Protein AF-A0A645DZC7-F1 (afdb_monomer_lite)

Structure (mmCIF, N/CA/C/O backbone):
data_AF-A0A645DZC7-F1
#
_entry.id   AF-A0A645DZC7-F1
#
loop_
_atom_site.group_PDB
_atom_site.id
_atom_site.type_symbol
_atom_site.label_atom_id
_atom_site.label_alt_id
_atom_site.label_comp_id
_atom_site.label_asym_id
_atom_site.label_entity_id
_atom_site.label_seq_id
_atom_site.pdbx_PDB_ins_code
_atom_site.Cartn_x
_atom_site.Cartn_y
_atom_site.Cartn_z
_atom_site.occupancy
_atom_site.B_iso_or_equiv
_atom_site.auth_seq_id
_atom_site.auth_comp_id
_atom_site.auth_asym_id
_atom_site.auth_atom_id
_atom_site.pdbx_PDB_model_num
ATOM 1 N N . MET A 1 1 ? -2.690 -11.232 2.758 1.00 72.25 1 MET A N 1
ATOM 2 C CA . MET A 1 1 ? -1.817 -11.234 3.956 1.00 72.25 1 MET A CA 1
ATOM 3 C C . MET A 1 1 ? -1.797 -12.656 4.519 1.00 72.25 1 MET A C 1
ATOM 5 O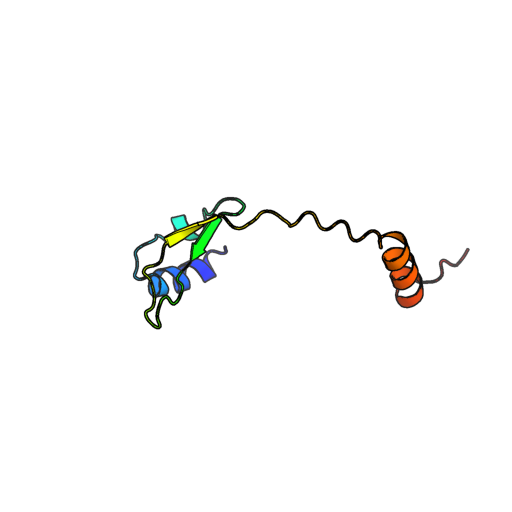 O . MET A 1 1 ? -2.756 -13.375 4.259 1.00 72.25 1 MET A O 1
ATOM 9 N N . GLY A 1 2 ? -0.728 -13.112 5.183 1.00 80.62 2 GLY A N 1
ATOM 10 C CA . GLY A 1 2 ? -0.675 -14.467 5.754 1.00 80.62 2 GLY A CA 1
ATOM 11 C C . GLY A 1 2 ? -1.302 -14.556 7.152 1.00 80.62 2 GLY A C 1
ATOM 12 O O . GLY A 1 2 ? -1.432 -13.545 7.837 1.00 80.62 2 GLY A O 1
ATOM 13 N N . ALA A 1 3 ? -1.649 -15.768 7.606 1.00 80.50 3 ALA A N 1
ATOM 14 C CA . ALA A 1 3 ? -2.246 -15.985 8.932 1.00 80.50 3 ALA A CA 1
ATOM 15 C C . ALA A 1 3 ? -1.322 -15.557 10.093 1.00 80.50 3 ALA A C 1
ATOM 17 O O . ALA A 1 3 ? -1.795 -15.014 11.087 1.00 80.50 3 ALA A O 1
ATOM 18 N N . GLY A 1 4 ? -0.005 -15.760 9.951 1.00 85.19 4 GLY A N 1
ATOM 19 C CA . GLY A 1 4 ? 0.979 -15.341 10.957 1.00 85.19 4 GLY A CA 1
ATOM 20 C C . GLY A 1 4 ? 1.082 -13.821 11.107 1.00 85.19 4 GLY A C 1
ATOM 21 O O . GLY A 1 4 ? 1.188 -13.323 12.224 1.00 85.19 4 GLY A O 1
ATOM 22 N N . ASP A 1 5 ? 0.977 -13.081 10.000 1.00 84.56 5 ASP A N 1
ATOM 23 C CA . ASP A 1 5 ? 1.007 -11.615 10.021 1.00 84.56 5 ASP A CA 1
ATOM 24 C C . ASP A 1 5 ? -0.263 -11.051 10.682 1.00 84.56 5 ASP A C 1
ATOM 26 O O . ASP A 1 5 ? -0.200 -10.105 11.467 1.00 84.56 5 ASP A O 1
ATOM 30 N N . ALA A 1 6 ? -1.422 -11.663 10.407 1.00 84.44 6 ALA A N 1
ATOM 31 C CA . ALA A 1 6 ? -2.716 -11.210 10.912 1.00 84.44 6 ALA A CA 1
ATOM 32 C C . ALA A 1 6 ? -2.801 -11.213 12.450 1.00 84.44 6 ALA A C 1
ATOM 34 O O . ALA A 1 6 ? -3.400 -10.308 13.025 1.00 84.44 6 ALA A O 1
ATOM 35 N N . GLU A 1 7 ? -2.165 -12.175 13.130 1.00 83.88 7 GLU A N 1
ATOM 36 C CA . GLU A 1 7 ? -2.094 -12.219 14.601 1.00 83.88 7 GLU A CA 1
ATOM 37 C C . GLU A 1 7 ? -1.429 -10.970 15.189 1.00 83.88 7 GLU A C 1
ATOM 39 O O . GLU A 1 7 ? -1.880 -10.420 16.196 1.00 83.88 7 GLU A O 1
ATOM 44 N N . TYR A 1 8 ? -0.343 -10.524 14.559 1.00 84.69 8 TYR A N 1
ATOM 45 C CA . TYR A 1 8 ? 0.416 -9.370 15.018 1.00 84.69 8 TYR A CA 1
ATOM 46 C C . TYR A 1 8 ? -0.374 -8.080 14.780 1.00 84.69 8 TYR A C 1
ATOM 48 O O . TYR A 1 8 ? -0.538 -7.256 15.680 1.00 84.69 8 TYR A O 1
ATOM 56 N N . PHE A 1 9 ? -0.951 -7.951 13.584 1.00 84.00 9 PHE A N 1
ATOM 57 C CA . PHE A 1 9 ? -1.741 -6.784 13.202 1.00 84.00 9 PHE A CA 1
ATOM 58 C C . PHE A 1 9 ? -3.061 -6.657 13.965 1.00 84.00 9 PHE A C 1
ATOM 60 O O . PHE A 1 9 ? -3.491 -5.537 14.231 1.00 84.00 9 PHE A O 1
ATOM 67 N N . TYR A 1 10 ? -3.673 -7.771 14.373 1.00 84.69 10 TYR A N 1
ATOM 68 C CA . TYR A 1 10 ? -4.871 -7.767 15.216 1.00 84.69 10 TYR A CA 1
ATOM 69 C C . TYR A 1 10 ? -4.669 -6.926 16.489 1.00 84.69 10 TYR A C 1
ATOM 71 O O . TYR A 1 10 ? -5.498 -6.074 16.819 1.00 84.69 10 TYR A O 1
ATOM 79 N N . LYS A 1 11 ? -3.522 -7.101 17.161 1.00 84.44 11 LYS A N 1
ATOM 80 C CA . LYS A 1 11 ? -3.171 -6.350 18.377 1.00 84.44 11 LYS A CA 1
ATOM 81 C C . LYS A 1 11 ? -2.839 -4.888 18.073 1.00 84.44 11 LYS A C 1
ATOM 83 O O . LYS A 1 11 ? -3.343 -3.990 18.740 1.00 84.44 11 LYS A O 1
ATOM 88 N N . GLU A 1 12 ? -2.043 -4.638 17.035 1.00 84.44 12 GLU A N 1
ATOM 89 C CA . GLU A 1 12 ? -1.627 -3.282 16.633 1.00 84.44 12 GLU A CA 1
ATOM 90 C C . GLU A 1 12 ? -2.797 -2.394 16.171 1.00 84.44 12 GLU A C 1
ATOM 92 O O . GLU A 1 12 ? -2.806 -1.172 16.372 1.00 84.44 12 GLU A O 1
ATOM 97 N N . PHE A 1 13 ? -3.829 -3.003 15.584 1.00 84.62 13 PHE A N 1
ATOM 98 C CA . PHE A 1 13 ? -5.052 -2.314 15.180 1.00 84.62 13 PHE A CA 1
ATOM 99 C C . PHE A 1 13 ? -6.097 -2.197 16.295 1.00 84.62 13 PHE A C 1
ATOM 101 O O . PHE A 1 13 ? -7.225 -1.773 16.030 1.00 84.62 13 PHE A O 1
ATOM 108 N N . GLY A 1 14 ? -5.713 -2.498 17.540 1.00 80.62 14 GLY A N 1
ATOM 109 C CA . GLY A 1 14 ? -6.559 -2.327 18.717 1.00 80.62 14 GLY A CA 1
ATOM 110 C C . GLY A 1 14 ? -7.808 -3.197 18.672 1.00 80.62 14 GLY A C 1
ATOM 111 O O . GLY A 1 14 ? -8.865 -2.740 19.092 1.00 80.62 14 GLY A O 1
ATOM 112 N N . GLU A 1 15 ? -7.700 -4.400 18.095 1.00 81.62 15 GLU A N 1
ATOM 113 C CA . GLU A 1 15 ? -8.783 -5.395 18.029 1.00 81.62 15 GLU A CA 1
ATOM 114 C C . GLU A 1 15 ? -10.022 -4.943 17.231 1.00 81.62 15 GLU A C 1
ATOM 116 O O . GLU A 1 15 ? -11.069 -5.582 17.265 1.00 81.62 15 GLU A O 1
ATOM 121 N N . LYS A 1 16 ? -9.913 -3.847 16.464 1.00 86.12 16 LYS A N 1
ATOM 122 C CA . LYS A 1 16 ? -11.008 -3.313 15.636 1.00 86.12 16 LYS A CA 1
ATOM 123 C C . LYS A 1 16 ? -11.360 -4.214 14.445 1.00 86.12 16 LYS A C 1
ATOM 125 O O . LYS A 1 16 ? -12.486 -4.163 13.958 1.00 86.12 16 LYS A O 1
ATOM 130 N N . TYR A 1 17 ? -10.390 -4.981 13.955 1.00 87.50 17 TYR A N 1
ATOM 131 C CA . TYR A 1 17 ? -10.526 -5.884 12.813 1.00 87.50 17 TYR A CA 1
ATOM 132 C C . TYR A 1 17 ? -10.187 -7.296 13.256 1.00 87.50 17 TYR A C 1
ATOM 134 O O . TYR A 1 17 ? -9.212 -7.475 13.984 1.00 87.50 17 TYR A O 1
ATOM 142 N N . SER A 1 18 ? -10.961 -8.283 12.809 1.00 89.50 18 SER A N 1
ATOM 143 C CA . SER A 1 18 ? -10.666 -9.693 13.061 1.00 89.50 18 SER A CA 1
ATOM 144 C C . SER A 1 18 ? -9.467 -10.166 12.232 1.00 89.50 18 SER A C 1
ATOM 146 O O . SER A 1 18 ? -9.047 -9.517 11.269 1.00 89.50 18 SER A O 1
ATOM 148 N N . LYS A 1 19 ? -8.895 -11.320 12.589 1.00 87.25 19 LYS A N 1
ATOM 149 C CA . LYS A 1 19 ? -7.826 -11.934 11.782 1.00 87.25 19 LYS A CA 1
ATOM 150 C C . LYS A 1 19 ? -8.359 -12.310 10.404 1.00 87.25 19 LYS A C 1
ATOM 152 O O . LYS A 1 19 ? -7.656 -12.154 9.411 1.00 87.25 19 LYS A O 1
ATOM 157 N N . GLU A 1 20 ? -9.610 -12.751 10.355 1.00 88.19 20 GLU A N 1
ATOM 158 C CA . GLU A 1 20 ? -10.339 -13.081 9.142 1.00 88.19 20 GLU A CA 1
ATOM 159 C C . GLU A 1 20 ? -10.423 -11.866 8.214 1.00 88.19 20 GLU A C 1
ATOM 161 O O . GLU A 1 20 ? -10.030 -11.989 7.057 1.00 88.19 20 GLU A O 1
ATOM 166 N N . ASP A 1 21 ? -10.793 -10.686 8.730 1.00 88.06 21 ASP A N 1
ATOM 167 C CA . ASP A 1 21 ? -10.859 -9.441 7.942 1.00 88.06 21 ASP A CA 1
ATOM 168 C C . ASP A 1 21 ? -9.504 -9.073 7.314 1.00 88.06 21 ASP A C 1
ATOM 170 O O . ASP A 1 21 ? -9.434 -8.599 6.179 1.00 88.06 21 ASP A O 1
ATOM 174 N N . LEU A 1 22 ? -8.407 -9.292 8.048 1.00 87.94 22 LEU A N 1
ATOM 175 C CA . LEU A 1 22 ? -7.047 -8.986 7.587 1.00 87.94 22 LEU A CA 1
ATOM 176 C C . LEU A 1 22 ? -6.551 -9.976 6.523 1.00 87.94 22 LEU A C 1
ATOM 178 O O . LEU A 1 22 ? -5.760 -9.615 5.644 1.00 87.94 22 LEU A O 1
ATOM 182 N N . VAL A 1 23 ? -7.005 -11.227 6.592 1.00 90.19 23 VAL A N 1
ATOM 183 C CA . VAL A 1 23 ? -6.666 -12.272 5.619 1.00 90.19 23 VAL A CA 1
ATOM 184 C C . VAL A 1 23 ? -7.543 -12.169 4.368 1.00 90.19 23 VAL A C 1
ATOM 186 O O . VAL A 1 23 ? -7.050 -12.444 3.273 1.00 90.19 23 VAL A O 1
ATOM 189 N N . SER A 1 24 ? -8.797 -11.726 4.500 1.00 91.19 24 SER A N 1
ATOM 190 C CA . SER A 1 24 ? -9.788 -11.672 3.419 1.00 91.19 24 SER A CA 1
ATOM 191 C C . SER A 1 24 ? -9.768 -10.389 2.580 1.00 91.19 24 SER A C 1
ATOM 193 O O . SER A 1 24 ? -10.712 -10.150 1.829 1.00 91.19 24 SER A O 1
ATOM 195 N N . LEU A 1 25 ? -8.736 -9.546 2.702 1.00 91.19 25 LEU A N 1
ATOM 196 C CA . LEU A 1 25 ? -8.612 -8.326 1.897 1.00 91.19 25 LEU A CA 1
ATOM 197 C C . LEU A 1 25 ? -8.561 -8.654 0.400 1.00 91.19 25 LEU A C 1
ATOM 199 O O . LEU A 1 25 ? -7.709 -9.426 -0.050 1.00 91.19 25 LEU A O 1
ATOM 203 N N . ASP A 1 26 ? -9.448 -8.021 -0.366 1.00 91.00 26 ASP A N 1
ATOM 204 C CA . ASP A 1 26 ? -9.503 -8.186 -1.815 1.00 91.00 26 ASP A CA 1
ATOM 205 C C . ASP A 1 26 ? -8.417 -7.348 -2.517 1.00 91.00 26 ASP A C 1
ATOM 207 O O . ASP A 1 26 ? -7.654 -6.580 -1.917 1.00 91.00 26 ASP A O 1
ATOM 211 N N . ARG A 1 27 ? -8.324 -7.487 -3.838 1.00 88.50 27 ARG A N 1
ATOM 212 C CA . ARG A 1 27 ? -7.375 -6.771 -4.678 1.00 88.50 27 ARG A CA 1
ATOM 213 C C . ARG A 1 27 ? -7.495 -5.264 -4.463 1.00 88.50 27 ARG A C 1
ATOM 215 O O . ARG A 1 27 ? -8.574 -4.686 -4.546 1.00 88.50 27 ARG A O 1
ATOM 222 N N . TYR A 1 28 ? -6.344 -4.633 -4.248 1.00 90.94 28 TYR A N 1
ATOM 223 C CA . TYR A 1 28 ? -6.213 -3.201 -3.974 1.00 90.94 28 TYR A CA 1
ATOM 224 C C . TYR A 1 28 ? -6.825 -2.736 -2.649 1.00 90.94 28 TYR A C 1
ATOM 226 O O . TYR A 1 28 ? -6.764 -1.546 -2.372 1.00 90.94 28 TYR A O 1
ATOM 234 N N . GLN A 1 29 ? -7.357 -3.615 -1.800 1.00 93.38 29 GLN A N 1
ATOM 235 C CA . GLN A 1 29 ? -7.787 -3.225 -0.460 1.00 93.38 29 GLN A CA 1
ATOM 236 C C . GLN A 1 29 ? -6.624 -3.283 0.527 1.00 93.38 29 GLN A C 1
ATOM 238 O O . GLN A 1 29 ? -5.780 -4.179 0.487 1.00 93.38 29 GLN A O 1
ATOM 243 N N . VAL A 1 30 ? -6.592 -2.313 1.435 1.00 92.56 30 VAL A N 1
ATOM 244 C CA . VAL A 1 30 ? -5.649 -2.254 2.553 1.00 92.56 30 VAL A CA 1
ATOM 245 C C . VAL A 1 30 ? -6.365 -1.779 3.812 1.00 92.56 30 VAL A C 1
ATOM 247 O O . VAL A 1 30 ? -7.279 -0.960 3.740 1.00 92.56 30 VAL A O 1
ATOM 250 N N . ILE A 1 31 ? -5.907 -2.240 4.973 1.00 92.69 31 ILE A N 1
ATOM 251 C CA . ILE A 1 31 ? -6.177 -1.590 6.259 1.00 92.69 31 ILE A CA 1
ATOM 252 C C . ILE A 1 31 ? -4.936 -0.787 6.622 1.00 92.69 31 ILE A C 1
ATOM 254 O O . ILE A 1 31 ? -3.825 -1.314 6.581 1.00 92.69 31 ILE A O 1
ATOM 258 N N . ASN A 1 32 ? -5.110 0.491 6.946 1.00 91.88 32 ASN A N 1
ATOM 259 C CA . ASN A 1 32 ? -3.995 1.376 7.249 1.00 91.88 32 ASN A CA 1
ATOM 260 C C . ASN A 1 32 ? -4.253 2.227 8.486 1.00 91.88 32 ASN A C 1
ATOM 262 O O . ASN A 1 32 ? -5.391 2.526 8.841 1.00 91.88 32 ASN A O 1
ATOM 266 N N . LYS A 1 33 ? -3.154 2.642 9.114 1.00 91.50 33 LYS A N 1
ATOM 267 C CA . LYS A 1 33 ? -3.121 3.575 10.236 1.00 91.50 33 LYS A CA 1
ATOM 268 C C . LYS A 1 33 ? -2.011 4.573 9.950 1.00 91.50 33 LYS A C 1
ATOM 270 O O . LYS A 1 33 ? -0.852 4.192 9.824 1.00 91.50 33 LYS A O 1
ATOM 275 N N . ILE A 1 34 ? -2.370 5.840 9.795 1.00 94.31 34 ILE A N 1
ATOM 276 C CA . ILE A 1 34 ? -1.425 6.903 9.431 1.00 94.31 34 ILE A CA 1
ATOM 277 C C . ILE A 1 34 ? -1.351 7.966 10.519 1.00 94.31 34 ILE A C 1
ATOM 279 O O . ILE A 1 34 ? -2.288 8.134 11.304 1.00 94.31 34 ILE A O 1
ATOM 283 N N . THR A 1 35 ? -0.253 8.707 10.545 1.00 97.12 35 THR A N 1
ATOM 284 C CA . THR A 1 35 ? -0.101 9.872 11.416 1.00 97.12 35 THR A CA 1
ATOM 285 C C . THR A 1 35 ? -0.673 11.105 10.725 1.00 97.12 35 THR A C 1
ATOM 287 O O . THR A 1 35 ? -0.247 11.456 9.628 1.00 97.12 35 THR A O 1
ATOM 290 N N . ILE A 1 36 ? -1.624 11.773 11.376 1.00 95.50 36 ILE A N 1
ATOM 291 C CA . ILE A 1 36 ? -2.245 13.020 10.921 1.00 95.50 36 ILE A CA 1
ATOM 292 C C . ILE A 1 36 ? -1.994 14.060 12.007 1.00 95.50 36 ILE A C 1
ATOM 294 O O . ILE A 1 36 ? -2.365 13.848 13.158 1.00 95.50 36 ILE A O 1
ATOM 298 N N . ASN A 1 37 ? -1.345 15.174 11.662 1.00 96.38 37 ASN A N 1
ATOM 299 C CA . ASN A 1 37 ? -1.002 16.237 12.618 1.00 96.38 37 ASN A CA 1
ATOM 300 C C . ASN A 1 37 ? -0.269 15.711 13.867 1.00 96.38 37 ASN A C 1
ATOM 302 O O . ASN A 1 37 ? -0.599 16.069 14.993 1.00 96.38 37 ASN A O 1
ATOM 306 N N . ASN A 1 38 ? 0.713 14.828 13.661 1.00 94.06 38 ASN A N 1
ATOM 307 C CA . ASN A 1 38 ? 1.496 14.185 14.723 1.00 94.06 38 ASN A CA 1
ATOM 308 C C . ASN A 1 38 ? 0.690 13.291 15.691 1.00 94.06 38 ASN A C 1
ATOM 310 O O . ASN A 1 38 ? 1.219 12.849 16.708 1.00 94.06 38 ASN A O 1
ATOM 314 N N . VAL A 1 39 ? -0.570 12.989 15.365 1.00 95.44 39 VAL A N 1
ATOM 315 C CA . VAL A 1 39 ? -1.432 12.065 16.106 1.00 95.44 39 VAL A CA 1
ATOM 316 C C . VAL A 1 39 ? -1.703 10.842 15.240 1.00 95.44 39 VAL A C 1
ATOM 318 O O . VAL A 1 39 ? -2.011 10.948 14.053 1.00 95.44 39 VAL A O 1
ATOM 321 N N . MET A 1 40 ? -1.578 9.656 15.826 1.00 93.56 40 MET A N 1
ATOM 322 C CA . MET A 1 40 ? -1.874 8.416 15.120 1.00 93.56 40 MET A CA 1
ATOM 323 C C . MET A 1 40 ? -3.392 8.277 14.931 1.00 93.56 40 MET A C 1
ATOM 325 O O . MET A 1 40 ? -4.153 8.366 15.892 1.00 93.56 40 MET A O 1
ATOM 329 N N . SER A 1 41 ? -3.841 8.064 13.695 1.00 93.81 41 SER A N 1
ATOM 330 C CA . SER A 1 41 ? -5.256 7.817 13.394 1.00 93.81 41 SER A CA 1
ATOM 331 C C . SER A 1 41 ? -5.734 6.473 13.953 1.00 93.81 41 SER A C 1
ATOM 333 O O . SER A 1 41 ? -4.940 5.603 14.314 1.00 93.81 41 SER A O 1
ATOM 335 N N . HIS A 1 42 ? -7.052 6.282 14.002 1.00 92.00 42 HIS A N 1
ATOM 336 C CA . HIS A 1 42 ? -7.622 4.943 14.140 1.00 92.00 42 HIS A CA 1
ATOM 337 C C . HIS A 1 42 ? -7.435 4.186 12.825 1.00 92.00 42 HIS 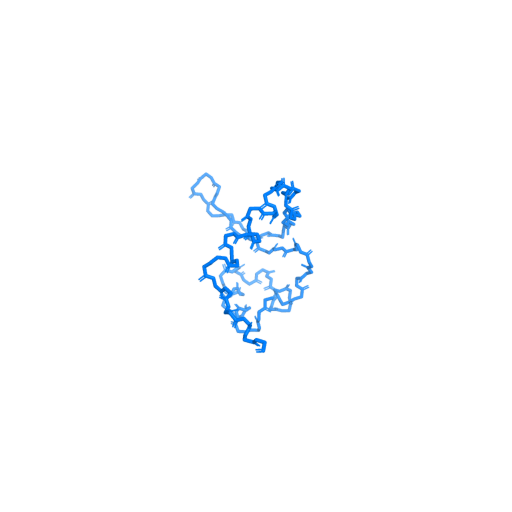A C 1
ATOM 339 O O . HIS A 1 42 ? -7.541 4.816 11.775 1.00 92.00 42 HIS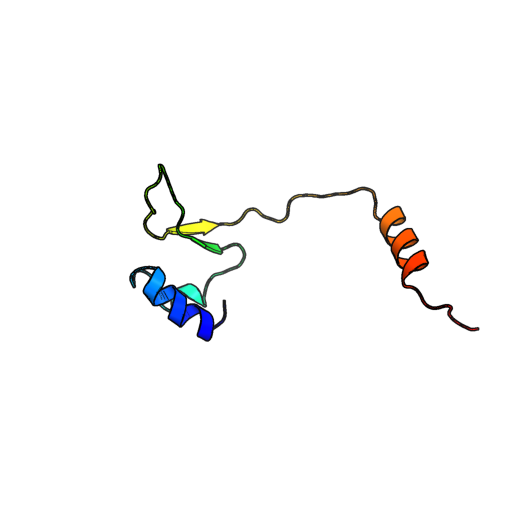 A O 1
ATOM 345 N N . PRO A 1 43 ? -7.216 2.863 12.843 1.00 93.06 43 PRO A N 1
ATOM 346 C CA . PRO A 1 43 ? -7.093 2.104 11.611 1.00 93.06 43 PRO A CA 1
ATOM 347 C C . PRO A 1 43 ? -8.389 2.161 10.789 1.00 93.06 43 PRO A C 1
ATOM 349 O O . PRO A 1 43 ? -9.498 2.137 11.344 1.00 93.06 43 PRO A O 1
ATOM 352 N N . PHE A 1 44 ? -8.240 2.271 9.471 1.00 92.56 44 PHE A N 1
ATOM 353 C CA . PHE A 1 44 ? -9.334 2.428 8.513 1.00 92.56 44 PHE A CA 1
ATOM 354 C C . PHE A 1 44 ? -9.075 1.626 7.229 1.00 92.56 44 PHE A C 1
ATOM 356 O O . PHE A 1 44 ? -7.912 1.404 6.870 1.00 92.56 44 PHE A O 1
ATOM 363 N N . PRO A 1 45 ? -10.136 1.195 6.521 1.00 93.19 45 PRO A N 1
ATOM 364 C CA . PRO A 1 45 ? -9.995 0.544 5.232 1.00 93.19 45 PRO A CA 1
ATOM 365 C C . PRO A 1 45 ? -9.762 1.588 4.140 1.00 93.19 45 PRO A C 1
ATOM 367 O O . PRO A 1 45 ? -10.325 2.684 4.169 1.00 93.19 45 PRO A O 1
ATOM 370 N N . ALA A 1 46 ? -8.954 1.239 3.152 1.00 94.50 46 ALA A N 1
ATOM 371 C CA . ALA A 1 46 ? -8.700 2.074 1.992 1.00 94.50 46 ALA A CA 1
ATOM 372 C C . ALA A 1 46 ? -8.467 1.220 0.746 1.00 94.50 46 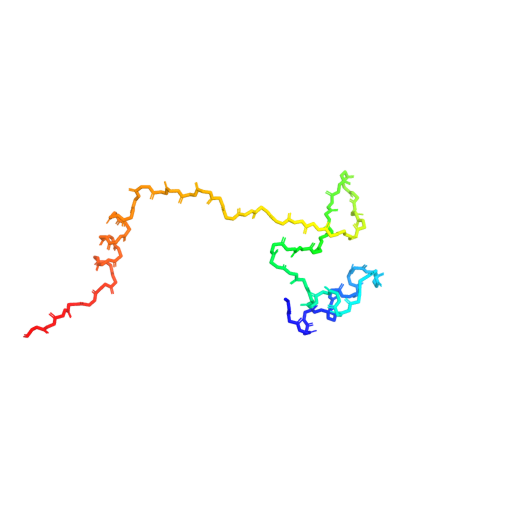ALA A C 1
ATOM 374 O O . ALA A 1 46 ? -8.170 0.027 0.830 1.00 94.50 46 ALA A O 1
ATOM 375 N N . TYR A 1 47 ? -8.570 1.867 -0.412 1.00 94.88 47 TYR A N 1
ATOM 376 C CA . TYR A 1 47 ? -8.160 1.297 -1.686 1.00 94.88 47 TYR A CA 1
ATOM 377 C C . TYR A 1 47 ? -6.826 1.896 -2.116 1.00 94.88 47 TYR A C 1
ATOM 379 O O . TYR A 1 47 ? -6.599 3.102 -1.988 1.00 94.88 47 TYR A O 1
ATOM 387 N N . THR A 1 48 ? -5.938 1.056 -2.631 1.00 93.00 48 THR A N 1
ATOM 388 C CA . THR A 1 48 ? -4.697 1.491 -3.255 1.00 93.00 48 THR A CA 1
ATOM 389 C C . THR A 1 48 ? -4.964 1.959 -4.673 1.00 93.00 48 THR A C 1
ATOM 391 O O . THR A 1 48 ? -5.922 1.551 -5.334 1.00 93.00 48 THR A O 1
ATOM 394 N N . LEU A 1 49 ? -4.098 2.850 -5.147 1.00 89.50 49 LEU A N 1
ATOM 395 C CA . LEU A 1 49 ? -4.132 3.260 -6.538 1.00 89.50 49 LEU A CA 1
ATOM 396 C C . LEU A 1 49 ? -3.816 2.050 -7.431 1.00 89.50 49 LEU A C 1
ATOM 398 O O . LEU A 1 49 ? -2.948 1.240 -7.083 1.00 89.50 49 LEU A O 1
ATOM 402 N N . PRO A 1 50 ? -4.479 1.928 -8.593 1.00 81.81 50 PRO A N 1
ATOM 403 C CA . PRO A 1 50 ? -4.086 0.938 -9.582 1.00 81.81 50 PRO A CA 1
ATOM 404 C C . PRO A 1 50 ? -2.641 1.194 -10.022 1.00 81.81 50 PRO A C 1
ATOM 406 O O . PRO A 1 50 ? -2.100 2.289 -9.843 1.00 81.81 50 PRO A O 1
ATOM 409 N N . LEU A 1 51 ? -2.016 0.183 -10.633 1.00 80.56 51 LEU A N 1
ATOM 410 C CA . LEU A 1 51 ? -0.714 0.358 -11.274 1.00 80.56 51 LEU A CA 1
ATOM 411 C C . LEU A 1 51 ? -0.763 1.603 -12.159 1.00 80.56 51 LEU A C 1
ATOM 413 O O . LEU A 1 51 ? -1.622 1.709 -13.038 1.00 80.56 51 LEU A O 1
ATOM 417 N N . ALA A 1 52 ? 0.148 2.544 -11.905 1.00 80.31 52 ALA A N 1
ATOM 418 C CA . ALA A 1 52 ? 0.249 3.736 -12.725 1.00 80.31 52 ALA A CA 1
ATOM 419 C C . ALA A 1 52 ? 0.411 3.304 -14.186 1.00 80.31 52 ALA A C 1
ATOM 421 O O . ALA A 1 52 ? 1.134 2.342 -14.470 1.00 80.31 52 ALA A O 1
ATOM 422 N N . GLN A 1 53 ? -0.240 4.012 -15.112 1.00 74.06 53 GLN A N 1
ATOM 423 C CA . GLN A 1 53 ? 0.000 3.819 -16.540 1.00 74.06 53 GLN A CA 1
ATOM 424 C C . GLN A 1 53 ? 1.417 4.299 -16.870 1.00 74.06 53 GLN A C 1
ATOM 426 O O . GLN A 1 53 ? 1.646 5.421 -17.303 1.00 74.06 53 GLN A O 1
ATOM 431 N N . SER A 1 54 ? 2.398 3.449 -16.585 1.00 66.12 54 SER A N 1
ATOM 432 C CA . SER A 1 54 ? 3.804 3.692 -16.856 1.00 66.12 54 SER A CA 1
ATOM 433 C C . SER A 1 5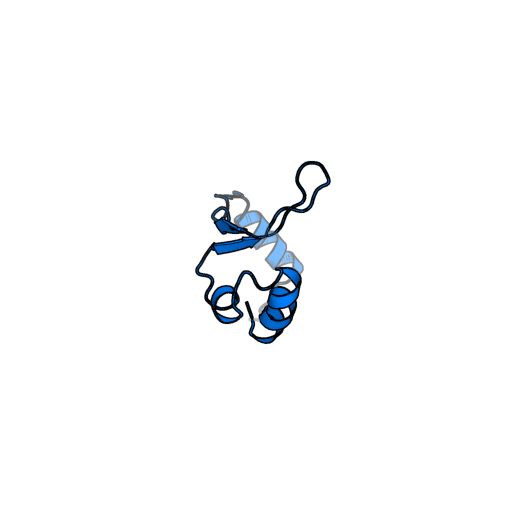4 ? 4.152 2.997 -18.160 1.00 66.12 54 SER A C 1
ATOM 435 O O . SER A 1 54 ? 4.593 1.848 -18.179 1.00 66.12 54 SER A O 1
ATOM 437 N N . SER A 1 55 ? 3.944 3.692 -19.278 1.00 70.69 55 SER A N 1
ATOM 438 C CA . SER A 1 55 ? 4.632 3.340 -20.515 1.00 70.69 55 SER A CA 1
ATOM 439 C C . SER A 1 55 ? 5.984 4.043 -20.506 1.00 70.69 55 SER A C 1
ATOM 441 O O . SER A 1 55 ? 6.151 5.126 -21.069 1.00 70.69 55 SER A O 1
ATOM 443 N N . ASN A 1 56 ? 6.986 3.444 -19.863 1.00 70.25 56 ASN A N 1
ATOM 444 C CA . ASN A 1 56 ? 8.339 3.789 -20.262 1.00 70.25 56 ASN A CA 1
ATOM 445 C C . ASN A 1 56 ? 8.499 3.226 -21.684 1.00 70.25 56 ASN A C 1
ATOM 447 O O . ASN A 1 56 ? 8.454 2.019 -21.899 1.00 70.25 56 ASN A O 1
ATOM 451 N N . LEU A 1 57 ? 8.622 4.083 -22.699 1.00 78.00 57 LEU A N 1
ATOM 452 C CA . LEU A 1 57 ? 8.832 3.674 -24.101 1.00 78.00 57 LEU A CA 1
ATOM 453 C C . LEU A 1 57 ? 10.230 3.039 -24.310 1.00 78.00 57 LEU A C 1
ATOM 455 O O . LEU A 1 57 ? 10.821 3.102 -25.379 1.00 78.00 57 LEU A O 1
ATOM 459 N N . ASN A 1 58 ? 10.784 2.434 -23.258 1.00 87.19 58 ASN A N 1
ATOM 460 C CA . ASN A 1 58 ? 12.149 1.957 -23.128 1.00 87.19 58 ASN A CA 1
ATOM 461 C C . ASN A 1 58 ? 12.244 0.435 -23.250 1.00 87.19 58 ASN A C 1
ATOM 463 O O . ASN A 1 58 ? 13.306 -0.116 -22.962 1.00 87.19 58 ASN A O 1
ATOM 467 N N . ARG A 1 59 ? 11.172 -0.255 -23.664 1.00 87.56 59 ARG A N 1
ATOM 468 C CA . ARG A 1 59 ? 11.143 -1.720 -23.800 1.00 87.56 59 ARG A CA 1
ATOM 469 C C . ARG A 1 59 ? 12.364 -2.246 -24.556 1.00 87.56 59 ARG A C 1
ATOM 471 O O . ARG A 1 59 ? 13.045 -3.139 -24.057 1.00 87.56 59 ARG A O 1
ATOM 478 N N . ASP A 1 60 ? 12.689 -1.650 -25.701 1.00 92.31 60 ASP A N 1
ATOM 479 C CA . ASP A 1 60 ? 13.816 -2.091 -26.532 1.00 92.31 60 ASP A CA 1
ATOM 480 C C . ASP A 1 60 ? 15.167 -1.845 -25.855 1.00 92.31 60 A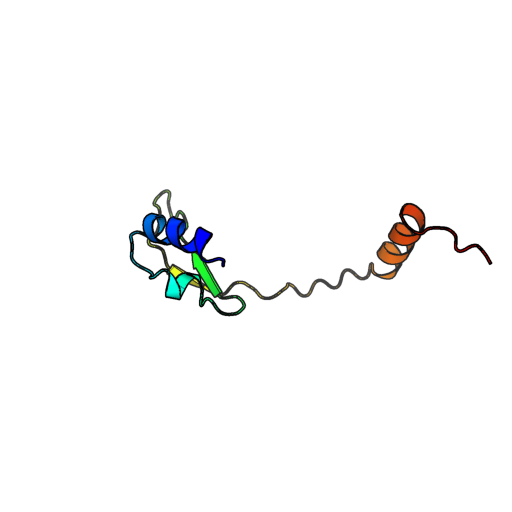SP A C 1
ATOM 482 O O . ASP A 1 60 ? 16.049 -2.705 -25.883 1.00 92.31 60 ASP A O 1
ATOM 486 N N . LYS A 1 61 ? 15.312 -0.710 -25.158 1.00 92.25 61 LYS A N 1
ATOM 487 C CA . LYS A 1 61 ? 16.504 -0.410 -24.353 1.00 92.25 61 LYS A CA 1
ATOM 488 C C . LYS A 1 61 ? 16.675 -1.422 -23.220 1.00 92.25 61 LYS A C 1
ATOM 490 O O . LYS A 1 61 ? 17.778 -1.925 -23.027 1.00 92.25 61 LYS A O 1
ATOM 495 N N . VAL A 1 62 ? 15.602 -1.735 -22.491 1.00 91.19 62 VAL A N 1
ATOM 496 C CA . VAL A 1 62 ? 15.616 -2.700 -21.380 1.00 91.19 62 VAL A CA 1
ATOM 497 C C . VAL A 1 62 ? 15.980 -4.094 -21.886 1.00 91.19 62 VAL A C 1
ATOM 499 O O . VAL A 1 62 ? 16.861 -4.736 -21.317 1.00 91.19 62 VAL A O 1
ATOM 502 N N . LEU A 1 63 ? 15.363 -4.543 -22.983 1.00 91.38 63 LEU A N 1
ATOM 503 C CA . LEU A 1 63 ? 15.660 -5.841 -23.591 1.00 91.38 63 LEU A CA 1
ATOM 504 C C . LEU A 1 63 ? 17.115 -5.936 -24.055 1.00 91.38 63 LEU A C 1
ATOM 506 O O . LEU A 1 63 ? 17.771 -6.942 -23.786 1.00 91.38 63 LEU A O 1
ATOM 510 N N . ARG A 1 64 ? 17.631 -4.894 -24.715 1.00 94.56 64 ARG A N 1
ATOM 511 C CA . ARG A 1 64 ? 19.022 -4.851 -25.174 1.00 94.56 64 ARG A CA 1
ATOM 512 C C . ARG A 1 64 ? 20.003 -4.920 -24.004 1.00 94.56 64 ARG A C 1
ATOM 514 O O . ARG A 1 64 ? 20.830 -5.823 -23.972 1.00 94.56 64 ARG A O 1
ATOM 521 N N . VAL A 1 65 ? 19.867 -4.029 -23.020 1.00 95.12 65 VAL A N 1
ATOM 522 C CA . VAL A 1 65 ? 20.781 -3.963 -21.865 1.00 95.12 65 VAL A CA 1
ATOM 523 C C . VAL A 1 65 ? 20.711 -5.238 -21.020 1.00 95.12 65 VAL A C 1
ATOM 525 O O . VAL A 1 65 ? 21.737 -5.715 -20.541 1.00 95.12 65 VAL A O 1
ATOM 528 N N . SER A 1 66 ? 19.521 -5.823 -20.853 1.00 94.81 66 SER A N 1
ATOM 529 C CA . SER A 1 66 ? 19.360 -7.088 -20.129 1.00 94.81 66 SER A CA 1
ATOM 530 C C . SER A 1 66 ? 20.069 -8.242 -20.844 1.00 94.81 66 SER A C 1
ATOM 532 O O . SER A 1 66 ? 20.814 -8.995 -20.218 1.00 94.81 66 SER A O 1
ATOM 534 N N . ARG A 1 67 ? 19.925 -8.344 -22.174 1.00 93.44 67 ARG A N 1
ATOM 535 C CA . ARG A 1 67 ? 20.620 -9.367 -22.970 1.00 93.44 67 ARG A CA 1
ATOM 536 C C . ARG A 1 67 ? 22.136 -9.182 -22.955 1.00 93.44 67 ARG A C 1
ATOM 538 O O . ARG A 1 67 ? 22.840 -10.162 -22.760 1.00 93.44 67 ARG A O 1
ATOM 545 N N . GLU A 1 68 ? 22.625 -7.952 -23.101 1.00 93.00 68 GLU A N 1
ATOM 546 C CA . GLU A 1 68 ? 24.061 -7.636 -23.035 1.00 93.00 68 GLU A CA 1
ATOM 547 C C . GLU A 1 68 ? 24.694 -8.079 -21.706 1.00 93.00 68 GLU A C 1
ATOM 549 O O . GLU A 1 68 ? 25.822 -8.563 -21.694 1.00 93.00 68 GLU A O 1
ATOM 554 N N . ARG A 1 69 ? 23.979 -7.913 -20.586 1.00 94.62 69 ARG A N 1
ATOM 555 C CA . ARG A 1 69 ? 24.525 -8.159 -19.241 1.00 94.62 69 ARG A CA 1
ATOM 556 C C . ARG A 1 69 ? 24.290 -9.570 -18.713 1.00 94.62 69 ARG A C 1
ATOM 558 O O . ARG A 1 69 ? 25.091 -10.043 -17.912 1.00 94.62 69 ARG A O 1
ATOM 565 N N . TYR A 1 70 ? 23.191 -10.212 -19.106 1.00 94.50 70 TYR A N 1
ATOM 566 C CA . TYR A 1 70 ? 22.711 -11.428 -18.442 1.00 94.50 70 TYR A CA 1
ATOM 567 C C . TYR A 1 70 ? 22.420 -12.598 -19.389 1.00 94.50 70 TYR A C 1
ATOM 569 O O . TYR A 1 70 ? 22.239 -13.718 -18.907 1.00 94.50 70 TYR A O 1
ATOM 577 N N . ALA A 1 71 ? 22.362 -12.397 -20.713 1.00 90.56 71 ALA A N 1
ATOM 578 C CA . ALA A 1 71 ? 22.147 -13.522 -21.622 1.00 90.56 71 ALA A CA 1
ATOM 579 C C . ALA A 1 71 ? 23.423 -14.358 -21.759 1.00 90.56 71 ALA A C 1
ATOM 581 O O . ALA A 1 71 ? 24.526 -13.833 -21.907 1.00 90.56 71 ALA A O 1
ATOM 582 N N . ARG A 1 72 ? 23.267 -15.684 -21.757 1.00 89.06 72 ARG A N 1
ATOM 583 C CA . ARG A 1 72 ? 24.350 -16.595 -22.133 1.00 89.06 72 ARG A CA 1
ATOM 584 C C . ARG A 1 72 ? 24.397 -16.735 -23.649 1.00 89.06 72 ARG A C 1
ATOM 586 O O . ARG A 1 72 ? 23.350 -16.736 -24.302 1.00 89.06 72 ARG A O 1
ATOM 593 N N . LYS A 1 73 ? 25.605 -16.869 -24.202 1.00 81.38 73 LYS A N 1
ATOM 594 C CA . LYS A 1 73 ? 25.767 -17.275 -25.600 1.00 81.38 73 LYS A CA 1
ATOM 595 C C . LYS A 1 73 ? 25.087 -18.626 -25.784 1.00 81.38 73 LYS A C 1
ATOM 597 O O . LYS A 1 73 ? 25.250 -19.529 -24.967 1.00 81.38 73 LYS A O 1
ATOM 602 N N . ARG A 1 74 ? 24.272 -18.712 -26.828 1.00 77.38 74 ARG A N 1
ATOM 603 C CA . ARG A 1 74 ? 23.696 -19.967 -27.278 1.00 77.38 74 ARG A CA 1
ATOM 604 C C . ARG A 1 74 ? 24.697 -20.537 -28.273 1.00 77.38 74 ARG A C 1
ATOM 606 O O . ARG A 1 74 ? 24.825 -19.984 -29.361 1.00 77.38 74 ARG A O 1
ATOM 613 N N . ASP A 1 75 ? 25.444 -21.547 -27.851 1.00 72.44 75 ASP A N 1
ATOM 614 C CA . ASP A 1 75 ? 26.306 -22.300 -28.758 1.00 72.44 75 ASP A CA 1
ATOM 615 C C . ASP A 1 75 ? 25.393 -23.043 -29.751 1.00 72.44 75 ASP A C 1
ATOM 617 O O . ASP A 1 75 ? 24.379 -23.625 -29.345 1.00 72.44 75 ASP A O 1
ATOM 621 N N . LEU A 1 76 ? 25.684 -22.901 -31.047 1.00 56.72 76 LEU A N 1
ATOM 622 C CA . LEU A 1 76 ? 25.042 -23.637 -32.141 1.00 56.72 76 LEU A CA 1
ATOM 623 C C . LEU A 1 76 ? 25.860 -24.887 -32.452 1.00 56.72 76 LEU A C 1
ATOM 625 O O . LEU A 1 76 ? 27.104 -24.755 -32.493 1.00 56.72 76 LEU A O 1
#

Foldseek 3Di:
DDLVVLVVVCVVLVVPDHSCRQVPADPQKDWDWDQDPNRIDRIDIDGHDDDPPDPPVCVVVCVVVCCVPPNDDDDD

Organism: NCBI:txid1076179

Secondary structure (DSSP, 8-state):
--HHHHHHHHHHTTTSS-HHHHHS--TTEEEE--EETTEEPPPEEEEPPPPP----TTHHHHHHHHHHHHPPP---

Sequence (76 aa):
MGAGDAEYFYKEFGEKYSKEDLVSLDRYQVINKITINNVMSHPFPAYTLPLAQSSNLNRDKVLRVSRERYARKRDL

Radius of gyration: 21.24 Å; chains: 1; bounding box: 37×40×51 Å

pLDDT: mean 87.29, std 7.75, range [56.72, 97.12]